Protein AF-A0A357CGR7-F1 (afdb_monomer)

pLDDT: mean 91.36, std 5.38, range [68.31, 96.81]

Secondary structure (DSSP, 8-state):
-TTEEEEEEE-TTS-EEE--TTSPPPP-SSSEEEEEE-TTSHHHHHHHHH-SSS-HHHHHHHT-

Nearest PDB structures (foldseek):
  7nh9-assembly1_A  TM=7.922E-01  e=2.549E-02  Pseudomonas aeruginosa PAO1
  5ja1-assembly1_B  TM=4.072E-01  e=9.989E+00  Escherichia coli K-12

Sequence (64 aa):
MPGLISAFRSKADGVAEELAVDRPIVEDADGWLWLHFNLADARACHFLRSTSYLPLTARALLVA

Mean predicted aligned error: 3.52 Å

Solvent-accessible surface area (backbone atoms only — not comparable to full-atom values): 3971 Å² total; per-residue (Å²): 93,63,41,52,76,48,33,34,41,31,44,90,87,69,54,70,44,82,47,69,56,92,49,89,81,77,92,65,95,74,57,46,82,48,77,44,66,42,70,86,34,66,58,19,33,55,49,56,66,66,48,84,93,50,57,71,68,57,28,51,68,75,56,108

Radius of gyration: 12.67 Å; Cα contacts (8 Å, |Δi|>4): 83; chains: 1; bounding box: 30×21×30 Å

Foldseek 3Di:
DQQWPWKWFQAPVRDIDTDDPPDDDDDDPGGDIDIDGDLVRVRVLVVLCPDPVDDNVVNVVSND

Structure (mmCIF, N/CA/C/O backbone):
data_AF-A0A357CGR7-F1
#
_entry.id   AF-A0A357CGR7-F1
#
loop_
_atom_site.group_PDB
_atom_site.id
_atom_site.type_symbol
_atom_site.label_atom_id
_atom_site.label_alt_id
_atom_site.label_comp_id
_atom_site.label_asym_id
_atom_site.label_entity_id
_atom_site.label_seq_id
_atom_site.pdbx_PDB_ins_code
_atom_site.Cartn_x
_atom_site.Cartn_y
_atom_site.Cartn_z
_atom_site.occupancy
_atom_site.B_iso_or_equiv
_atom_site.auth_seq_id
_atom_site.auth_comp_id
_atom_site.auth_asym_id
_atom_site.auth_atom_id
_atom_site.pdbx_PDB_model_num
ATOM 1 N N . MET A 1 1 ? 0.753 9.015 0.075 1.00 88.19 1 MET A N 1
ATOM 2 C CA . MET A 1 1 ? -0.569 8.444 0.473 1.00 88.19 1 MET A CA 1
ATOM 3 C C . MET A 1 1 ? -0.618 8.321 2.001 1.00 88.19 1 MET A C 1
ATOM 5 O O . MET A 1 1 ? 0.452 8.159 2.578 1.00 88.19 1 MET A O 1
ATOM 9 N N . PRO A 1 2 ? -1.776 8.423 2.686 1.00 91.75 2 PRO A N 1
ATOM 10 C CA . PRO A 1 2 ? -1.814 8.399 4.154 1.00 91.75 2 PRO A CA 1
ATOM 11 C C . PRO A 1 2 ? -1.254 7.099 4.753 1.00 91.75 2 PRO A C 1
ATOM 13 O O . PRO A 1 2 ? -1.672 6.015 4.359 1.00 91.75 2 PRO A O 1
ATOM 16 N N . GLY A 1 3 ? -0.301 7.226 5.683 1.00 93.44 3 GLY A N 1
ATOM 17 C CA . GLY A 1 3 ? 0.378 6.116 6.368 1.00 93.44 3 GLY 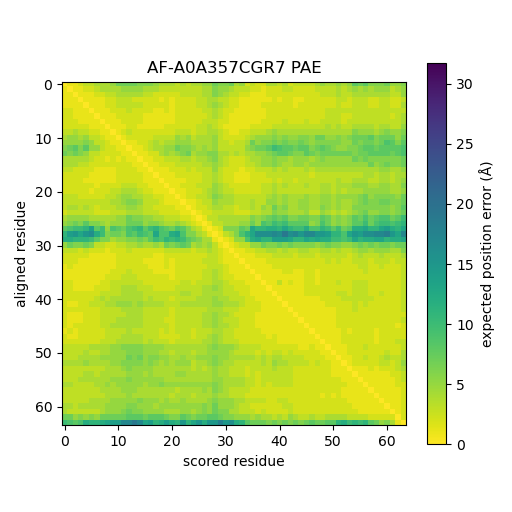A CA 1
ATOM 18 C C . GLY A 1 3 ? 1.176 5.160 5.469 1.00 93.44 3 GLY A C 1
ATOM 19 O O . GLY A 1 3 ? 1.483 4.047 5.892 1.00 93.44 3 GLY A O 1
ATOM 20 N N . LEU A 1 4 ? 1.522 5.581 4.246 1.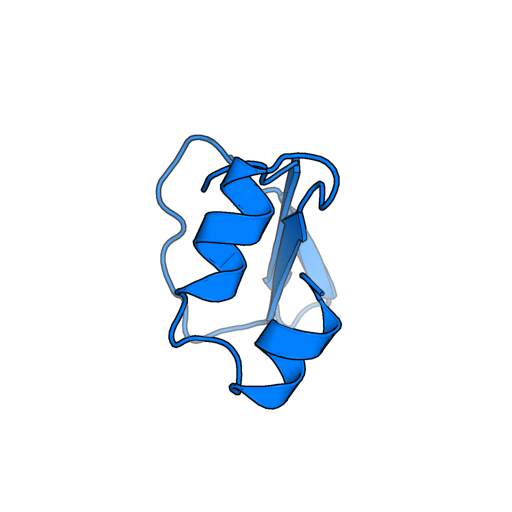00 95.81 4 LEU A N 1
ATOM 21 C CA . LEU A 1 4 ? 2.502 4.901 3.396 1.00 95.81 4 LEU A CA 1
ATOM 22 C C . LEU A 1 4 ? 3.905 5.075 4.000 1.00 95.81 4 LEU A C 1
ATOM 24 O O . LEU A 1 4 ? 4.322 6.205 4.251 1.00 95.81 4 LEU A O 1
ATOM 28 N N . ILE A 1 5 ? 4.607 3.967 4.234 1.00 96.81 5 ILE A N 1
ATOM 29 C CA . ILE A 1 5 ? 5.954 3.938 4.826 1.00 96.81 5 ILE A CA 1
ATOM 30 C C . ILE A 1 5 ? 7.020 3.807 3.745 1.00 96.81 5 ILE A C 1
ATOM 32 O O . ILE A 1 5 ? 8.032 4.498 3.799 1.00 96.81 5 ILE A O 1
ATOM 36 N N . SER A 1 6 ? 6.784 2.945 2.757 1.00 96.62 6 SER A N 1
ATOM 37 C CA . SER A 1 6 ? 7.685 2.764 1.624 1.00 96.62 6 SER A CA 1
ATOM 38 C C . SER A 1 6 ? 6.922 2.359 0.369 1.00 96.62 6 SER A C 1
ATOM 40 O O . SER A 1 6 ? 5.817 1.808 0.429 1.00 96.62 6 SER A O 1
ATOM 42 N N . ALA A 1 7 ? 7.516 2.665 -0.780 1.00 96.19 7 ALA A N 1
ATOM 43 C CA . ALA A 1 7 ? 6.995 2.303 -2.084 1.00 96.19 7 ALA A CA 1
ATOM 44 C C . ALA A 1 7 ? 8.151 1.921 -3.005 1.00 96.19 7 ALA A C 1
ATOM 46 O O . ALA A 1 7 ? 9.200 2.560 -2.982 1.00 96.19 7 ALA A O 1
ATOM 47 N N . PHE A 1 8 ? 7.952 0.889 -3.818 1.00 95.06 8 PHE A N 1
ATOM 48 C CA . PHE A 1 8 ? 8.961 0.395 -4.747 1.00 95.06 8 PHE A CA 1
ATOM 49 C C . PHE A 1 8 ? 8.335 0.051 -6.088 1.00 95.06 8 PHE A C 1
ATOM 51 O O . PHE A 1 8 ? 7.207 -0.442 -6.149 1.00 95.06 8 PHE A O 1
ATOM 58 N N . ARG A 1 9 ? 9.100 0.253 -7.157 1.00 94.06 9 ARG A N 1
ATOM 59 C CA . ARG A 1 9 ? 8.781 -0.238 -8.493 1.00 94.06 9 ARG A CA 1
ATOM 60 C C . ARG A 1 9 ? 9.775 -1.308 -8.898 1.00 94.06 9 ARG A C 1
ATOM 62 O O . ARG A 1 9 ? 10.962 -1.024 -9.014 1.00 94.06 9 ARG A O 1
ATOM 69 N N . SER A 1 10 ? 9.289 -2.514 -9.152 1.00 92.50 10 SER A N 1
ATOM 70 C CA . SER A 1 10 ? 10.096 -3.604 -9.693 1.00 92.50 10 SER A CA 1
ATOM 71 C C . SER A 1 10 ? 9.947 -3.657 -11.206 1.00 92.50 10 SER A C 1
ATOM 73 O O . SER A 1 10 ? 8.838 -3.816 -11.716 1.00 92.50 10 SER A O 1
ATOM 75 N N . LYS A 1 11 ? 11.064 -3.526 -11.919 1.00 89.31 11 LYS A N 1
ATOM 76 C CA . LYS A 1 11 ? 11.142 -3.638 -13.379 1.00 89.31 11 LYS A CA 1
ATOM 77 C C . LYS A 1 11 ? 11.216 -5.113 -13.792 1.00 89.31 11 LYS A C 1
ATOM 79 O O . LYS A 1 11 ? 11.447 -5.997 -12.967 1.00 89.31 11 LYS A O 1
ATOM 84 N N . ALA A 1 12 ? 11.002 -5.391 -15.078 1.00 87.50 12 ALA A N 1
ATOM 85 C CA . ALA A 1 12 ? 11.014 -6.757 -15.615 1.00 87.50 12 ALA A CA 1
ATOM 86 C C . ALA A 1 12 ? 12.376 -7.468 -15.469 1.00 87.50 12 ALA A C 1
ATOM 88 O O . ALA A 1 12 ? 12.435 -8.694 -15.473 1.00 87.50 12 ALA A O 1
ATOM 89 N N . ASP A 1 13 ? 13.458 -6.704 -15.309 1.00 89.69 13 ASP A N 1
ATOM 90 C CA . ASP A 1 13 ? 14.813 -7.196 -15.036 1.00 89.69 13 ASP A CA 1
ATOM 91 C C . ASP A 1 13 ? 15.043 -7.590 -13.562 1.00 89.69 13 ASP A C 1
ATOM 93 O O . ASP A 1 13 ? 16.132 -8.034 -13.200 1.00 89.69 13 ASP A O 1
ATOM 97 N N . GLY A 1 14 ? 14.024 -7.448 -12.707 1.00 87.06 14 GLY A N 1
ATOM 98 C CA . GLY A 1 14 ? 14.084 -7.764 -11.282 1.00 87.06 14 GLY A CA 1
ATOM 99 C C . GLY A 1 14 ? 14.663 -6.648 -10.410 1.00 87.06 14 GLY A C 1
ATOM 100 O O . GLY A 1 14 ? 14.706 -6.806 -9.189 1.00 87.06 14 GLY A O 1
ATOM 101 N N . VAL A 1 15 ? 15.074 -5.513 -10.986 1.00 90.88 15 VAL A N 1
ATOM 102 C CA . VAL A 1 15 ? 15.557 -4.363 -10.214 1.00 90.88 15 VAL A CA 1
ATOM 103 C C . VAL A 1 15 ? 14.377 -3.637 -9.576 1.00 90.88 15 VAL A C 1
ATOM 105 O O . VAL A 1 15 ? 13.400 -3.302 -10.247 1.00 90.88 15 VAL A O 1
ATOM 108 N N . ALA A 1 16 ? 14.482 -3.366 -8.274 1.00 92.75 16 ALA A N 1
ATOM 109 C CA . ALA A 1 16 ? 13.532 -2.544 -7.537 1.00 92.75 16 ALA A CA 1
ATOM 110 C C . ALA A 1 16 ? 14.082 -1.124 -7.336 1.00 92.75 16 ALA A C 1
ATOM 112 O O . ALA A 1 16 ? 15.193 -0.942 -6.843 1.00 92.75 16 ALA A O 1
ATOM 113 N N . GLU A 1 17 ? 13.286 -0.126 -7.698 1.00 93.81 17 GLU A N 1
ATOM 114 C CA . GLU A 1 17 ? 13.562 1.293 -7.494 1.00 93.81 17 GLU A CA 1
ATOM 115 C C . GLU A 1 17 ? 12.648 1.834 -6.392 1.00 93.81 17 GLU A C 1
ATOM 117 O O . GLU A 1 17 ? 11.431 1.654 -6.450 1.00 93.81 17 GLU A O 1
ATOM 122 N N . GLU A 1 18 ? 13.224 2.477 -5.379 1.00 94.94 18 GLU A N 1
ATOM 123 C CA . GLU A 1 18 ? 12.455 3.119 -4.313 1.00 94.94 18 GLU A CA 1
ATOM 124 C C . GLU A 1 18 ? 11.775 4.394 -4.829 1.00 94.94 18 GLU A C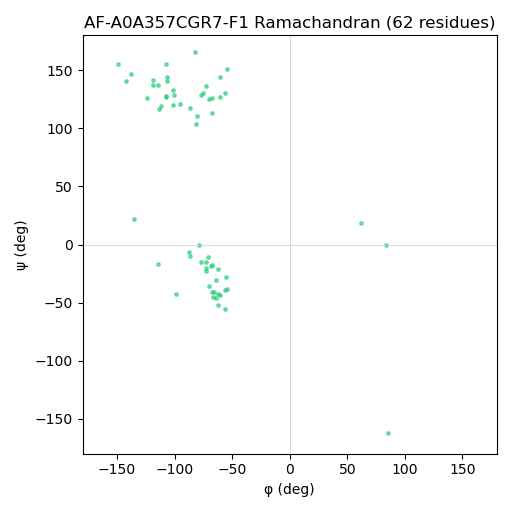 1
ATOM 126 O O . GLU A 1 18 ? 12.377 5.203 -5.535 1.00 94.94 18 GLU A O 1
ATOM 131 N N . LEU A 1 19 ? 10.507 4.581 -4.466 1.00 94.56 19 LEU A N 1
ATOM 132 C CA . LEU A 1 19 ? 9.711 5.744 -4.838 1.00 94.56 19 LEU A CA 1
ATOM 133 C C . LEU A 1 19 ? 9.524 6.673 -3.637 1.00 94.56 19 LEU A C 1
ATOM 135 O O . LEU A 1 19 ? 9.255 6.238 -2.518 1.00 94.56 19 LEU A O 1
ATOM 139 N N . ALA A 1 20 ? 9.583 7.978 -3.896 1.00 93.38 20 ALA A N 1
ATOM 140 C CA . ALA A 1 20 ? 9.347 9.001 -2.887 1.00 93.38 20 ALA A CA 1
ATOM 141 C C . ALA A 1 20 ? 7.873 8.996 -2.426 1.00 93.38 20 ALA A C 1
ATOM 143 O O . ALA A 1 20 ? 6.966 9.316 -3.196 1.00 93.38 20 ALA A O 1
ATOM 144 N N . VAL A 1 21 ? 7.629 8.634 -1.162 1.00 93.44 21 VAL A N 1
ATOM 145 C CA . VAL A 1 21 ? 6.277 8.451 -0.586 1.00 93.44 21 VAL A CA 1
ATOM 146 C C . VAL A 1 21 ? 5.468 9.749 -0.440 1.00 93.44 21 VAL A C 1
ATOM 148 O O . VAL A 1 21 ? 4.239 9.713 -0.286 1.00 93.44 21 VAL A O 1
ATOM 151 N N . ASP A 1 22 ? 6.156 10.890 -0.476 1.00 91.25 22 ASP A N 1
ATOM 152 C CA . ASP A 1 22 ? 5.622 12.251 -0.395 1.00 91.25 22 ASP A CA 1
ATOM 153 C C . ASP A 1 22 ? 5.216 12.820 -1.764 1.00 91.25 22 ASP A C 1
ATOM 155 O O . ASP A 1 22 ? 4.596 13.883 -1.829 1.00 91.25 22 ASP A O 1
ATOM 159 N N . ARG A 1 23 ? 5.510 12.107 -2.857 1.00 90.06 23 ARG A N 1
ATOM 160 C CA . ARG A 1 23 ? 5.163 12.514 -4.222 1.00 90.06 23 ARG A CA 1
ATOM 161 C C . ARG A 1 23 ? 4.030 11.660 -4.798 1.00 90.06 23 ARG A C 1
ATOM 163 O O . ARG A 1 23 ? 3.824 10.524 -4.367 1.00 90.06 23 ARG A O 1
ATOM 170 N N . PRO A 1 24 ? 3.273 12.184 -5.781 1.00 88.50 24 PRO A N 1
ATOM 171 C CA . PRO A 1 24 ? 2.338 11.368 -6.543 1.00 88.50 24 PRO A CA 1
ATOM 172 C C . PRO A 1 24 ? 3.055 10.176 -7.186 1.00 88.50 24 PRO A C 1
ATOM 174 O O . PRO A 1 24 ? 4.087 10.345 -7.836 1.00 88.50 24 PRO A O 1
ATOM 177 N N . ILE A 1 25 ? 2.495 8.980 -7.013 1.00 89.06 25 ILE A N 1
ATOM 178 C CA . ILE A 1 25 ? 2.978 7.772 -7.682 1.00 89.06 25 ILE A CA 1
ATOM 179 C C . ILE A 1 25 ? 2.287 7.705 -9.039 1.00 89.06 25 ILE A C 1
ATOM 181 O O . ILE A 1 25 ? 1.063 7.628 -9.110 1.00 89.06 25 ILE A O 1
ATOM 185 N N . VAL A 1 26 ? 3.076 7.766 -10.108 1.00 85.69 26 VAL A N 1
ATOM 186 C CA . VAL A 1 26 ? 2.576 7.632 -11.478 1.00 85.69 26 VAL A CA 1
ATOM 187 C C . VAL A 1 26 ? 2.306 6.156 -11.752 1.00 85.69 26 VAL A C 1
ATOM 189 O O . VAL A 1 26 ? 3.164 5.308 -11.497 1.00 85.69 26 VAL A O 1
ATOM 192 N N . GLU A 1 27 ? 1.112 5.838 -12.240 1.00 78.19 27 GLU A N 1
ATOM 193 C CA . GLU A 1 27 ? 0.822 4.499 -12.746 1.00 78.19 27 GLU A CA 1
ATOM 194 C C . GLU A 1 27 ? 1.641 4.280 -14.023 1.00 78.19 27 GLU A C 1
ATOM 196 O O . GLU A 1 27 ? 1.616 5.098 -14.940 1.00 78.19 27 GLU A O 1
ATOM 201 N N . ASP A 1 28 ? 2.402 3.192 -14.046 1.00 78.81 28 ASP A N 1
ATOM 202 C CA . ASP A 1 28 ? 3.157 2.743 -15.214 1.00 78.81 28 ASP A CA 1
ATOM 203 C C . ASP A 1 28 ? 2.614 1.362 -15.573 1.00 78.81 28 ASP A C 1
ATOM 205 O O . ASP A 1 28 ? 2.281 0.589 -14.668 1.00 78.81 28 ASP A O 1
ATOM 209 N N . ALA A 1 29 ? 2.493 1.077 -16.865 1.00 68.31 29 ALA A N 1
ATOM 210 C CA . ALA A 1 29 ? 1.986 -0.199 -17.350 1.00 68.31 29 ALA A CA 1
ATOM 211 C C . ALA A 1 29 ? 2.999 -1.336 -17.143 1.00 68.31 29 ALA A C 1
ATOM 213 O O . ALA A 1 29 ? 2.600 -2.501 -17.107 1.00 68.31 29 ALA A O 1
ATOM 214 N N . ASP A 1 30 ? 4.282 -1.001 -16.974 1.00 79.75 30 ASP A N 1
ATOM 215 C CA . ASP A 1 30 ? 5.353 -1.982 -16.880 1.00 79.75 30 ASP A CA 1
ATOM 216 C C . ASP A 1 30 ? 5.811 -2.238 -15.435 1.00 79.75 30 ASP A C 1
ATOM 218 O O . ASP A 1 30 ? 6.108 -1.332 -14.647 1.00 79.75 30 ASP A O 1
ATOM 222 N N . GLY A 1 31 ? 5.936 -3.527 -15.110 1.00 84.56 31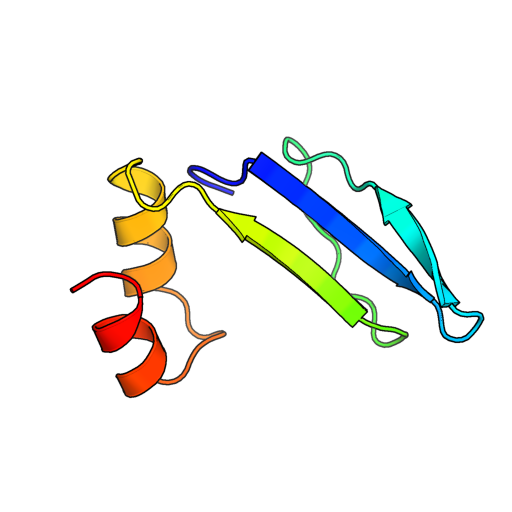 GLY A N 1
ATOM 223 C CA . GLY A 1 31 ? 6.478 -4.005 -13.841 1.00 84.56 31 GLY A CA 1
ATOM 224 C C . GLY A 1 31 ? 5.460 -4.097 -12.702 1.00 84.56 31 GLY A C 1
ATOM 225 O O . GLY A 1 31 ? 4.250 -4.144 -12.909 1.00 84.56 31 GLY A O 1
ATOM 226 N N . TRP A 1 32 ? 5.972 -4.171 -11.473 1.00 91.12 32 TRP A N 1
ATOM 227 C CA . TRP A 1 32 ? 5.165 -4.269 -10.256 1.00 91.12 32 TRP A CA 1
ATOM 228 C C . TRP A 1 32 ? 5.338 -3.030 -9.388 1.00 91.12 32 TRP A C 1
ATOM 230 O O . TRP A 1 32 ? 6.457 -2.570 -9.165 1.00 91.12 32 TRP A O 1
ATOM 240 N N . LEU A 1 33 ? 4.230 -2.529 -8.846 1.00 92.38 33 LEU A N 1
ATOM 241 C CA . LEU A 1 33 ? 4.230 -1.504 -7.810 1.00 92.38 33 LEU A CA 1
ATOM 242 C C . LEU A 1 33 ? 3.975 -2.163 -6.453 1.00 92.38 33 LEU A C 1
ATOM 244 O O . LEU A 1 33 ? 2.924 -2.767 -6.236 1.00 92.38 33 LEU A O 1
ATOM 248 N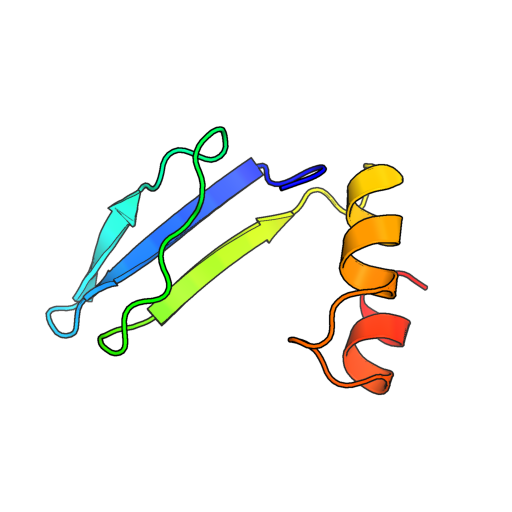 N . TRP A 1 34 ? 4.921 -2.021 -5.529 1.00 93.44 34 TRP A N 1
ATOM 249 C CA . TRP A 1 34 ? 4.780 -2.479 -4.153 1.00 93.44 34 TRP A CA 1
ATOM 250 C C . TRP A 1 34 ? 4.599 -1.288 -3.214 1.00 93.44 34 TRP A C 1
ATOM 252 O O . TR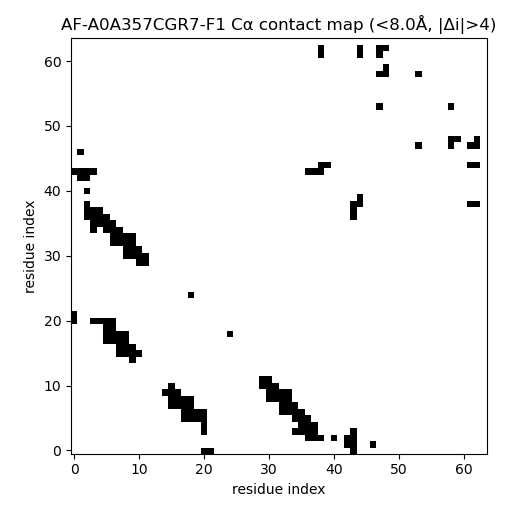P A 1 34 ? 5.396 -0.352 -3.231 1.00 93.44 34 TRP A O 1
ATOM 262 N N . LEU A 1 35 ? 3.546 -1.325 -2.395 1.00 94.31 35 LEU A N 1
ATOM 263 C CA . LEU A 1 35 ? 3.200 -0.277 -1.437 1.00 94.31 35 LEU A CA 1
ATOM 264 C C . LEU A 1 35 ? 3.102 -0.877 -0.037 1.00 94.31 35 LEU A C 1
ATOM 266 O O . LEU A 1 35 ? 2.337 -1.819 0.182 1.00 94.31 35 LEU A O 1
ATOM 270 N N . HIS A 1 36 ? 3.832 -0.307 0.917 1.00 96.06 36 HIS A N 1
ATOM 271 C CA . HIS A 1 36 ? 3.825 -0.758 2.303 1.00 96.06 36 HIS A CA 1
ATOM 272 C C . HIS A 1 36 ? 3.217 0.308 3.216 1.00 96.06 36 HIS A C 1
ATOM 274 O O . HIS A 1 36 ? 3.747 1.411 3.357 1.00 96.06 36 HIS A O 1
ATOM 280 N N . PHE A 1 37 ? 2.097 -0.034 3.851 1.00 95.56 37 PHE A N 1
ATOM 281 C CA . PHE A 1 37 ? 1.361 0.849 4.752 1.00 95.56 37 PHE A CA 1
ATOM 282 C C . PHE A 1 37 ? 1.526 0.439 6.212 1.00 95.56 37 PHE A C 1
ATOM 284 O O . PHE A 1 37 ? 1.510 -0.745 6.541 1.00 95.56 37 PHE A O 1
ATOM 291 N N . ASN A 1 38 ? 1.581 1.432 7.099 1.00 95.56 38 ASN A N 1
ATOM 292 C CA . ASN A 1 38 ? 1.409 1.219 8.528 1.00 95.56 38 ASN A CA 1
ATOM 293 C C . ASN A 1 38 ? -0.087 1.127 8.866 1.00 95.56 38 ASN A C 1
ATOM 295 O O . ASN A 1 38 ? -0.768 2.148 8.959 1.00 95.56 38 ASN A O 1
ATOM 299 N N . LEU A 1 39 ? -0.588 -0.086 9.099 1.00 94.06 39 LEU A N 1
ATOM 300 C CA . LEU A 1 39 ? -1.994 -0.320 9.451 1.00 94.06 39 LEU A CA 1
ATOM 301 C C . LEU A 1 39 ? -2.369 0.150 10.869 1.00 94.06 39 LEU A C 1
ATOM 303 O O . LEU A 1 39 ? -3.551 0.227 11.189 1.00 94.06 39 LEU A O 1
ATOM 307 N N . ALA A 1 40 ? -1.401 0.516 11.716 1.00 94.56 40 ALA A N 1
ATOM 308 C CA . ALA A 1 40 ? -1.695 1.190 12.982 1.00 94.56 40 ALA A CA 1
ATOM 309 C C . ALA A 1 40 ? -2.027 2.689 12.797 1.00 94.56 40 ALA A C 1
ATOM 311 O O . ALA A 1 40 ? -2.568 3.313 13.709 1.00 94.56 40 ALA A O 1
ATOM 312 N N . ASP A 1 41 ? -1.729 3.287 11.634 1.00 95.19 41 ASP A N 1
ATOM 313 C CA . ASP A 1 41 ? -2.156 4.652 11.305 1.00 95.19 41 ASP A CA 1
ATOM 314 C C . ASP A 1 41 ? -3.618 4.634 10.833 1.00 95.19 41 ASP A C 1
ATOM 316 O O . ASP A 1 41 ? -3.938 4.172 9.735 1.00 95.19 41 ASP A O 1
ATOM 320 N N .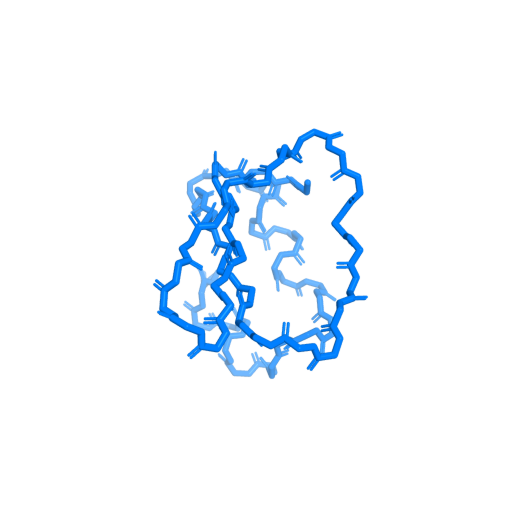 ALA A 1 42 ? -4.522 5.195 11.639 1.00 94.50 42 ALA A N 1
ATOM 321 C CA . ALA A 1 42 ? -5.948 5.256 11.317 1.00 94.50 42 ALA A CA 1
ATOM 322 C C . ALA A 1 42 ? -6.239 5.926 9.958 1.00 94.50 42 ALA A C 1
ATOM 324 O O . ALA A 1 42 ? -7.229 5.591 9.300 1.00 94.50 42 ALA A O 1
ATOM 325 N N . ARG A 1 43 ? -5.372 6.841 9.497 1.00 94.56 43 ARG A N 1
ATOM 326 C CA . ARG A 1 43 ? -5.509 7.483 8.182 1.00 94.56 43 ARG A CA 1
ATOM 327 C C . ARG A 1 43 ? -5.220 6.501 7.047 1.00 94.56 43 ARG A C 1
ATOM 329 O O . ARG A 1 43 ? -5.900 6.572 6.024 1.00 94.56 43 ARG A O 1
ATOM 336 N N . ALA A 1 44 ? -4.269 5.578 7.226 1.00 95.12 44 ALA A N 1
ATOM 337 C CA . ALA A 1 44 ? -4.025 4.495 6.270 1.00 95.12 44 ALA A CA 1
ATOM 338 C C . ALA A 1 44 ? -5.237 3.571 6.188 1.00 95.12 44 ALA A C 1
ATOM 340 O O . ALA A 1 44 ? -5.712 3.280 5.093 1.00 95.12 44 ALA A O 1
ATOM 341 N N . CYS A 1 45 ? -5.802 3.182 7.335 1.00 95.12 45 CYS A N 1
ATOM 342 C CA . CYS A 1 45 ? -7.003 2.350 7.369 1.00 95.12 45 CYS A CA 1
ATOM 343 C C . CYS A 1 45 ? -8.187 3.031 6.680 1.00 95.12 45 CYS A C 1
ATOM 345 O O . CYS A 1 45 ? -8.875 2.395 5.891 1.00 95.12 45 CYS A O 1
ATOM 347 N N . HIS A 1 46 ? -8.410 4.329 6.908 1.00 94.50 46 HIS A N 1
ATOM 348 C CA . HIS A 1 46 ? -9.461 5.073 6.207 1.00 94.50 46 HIS A CA 1
ATOM 349 C C . HIS A 1 46 ? -9.234 5.123 4.685 1.00 94.50 46 HIS A C 1
ATOM 351 O O . HIS A 1 46 ? -10.163 4.914 3.900 1.00 94.50 46 HIS A O 1
ATOM 357 N N . PHE A 1 47 ? -7.990 5.350 4.261 1.00 93.38 47 PHE A N 1
ATOM 358 C CA . PHE A 1 47 ? -7.616 5.348 2.850 1.00 93.38 47 PHE A CA 1
ATOM 359 C C . PHE A 1 47 ? -7.845 3.968 2.199 1.00 93.38 47 PHE A C 1
ATOM 361 O O . PHE A 1 47 ? -8.566 3.851 1.207 1.00 93.38 47 PHE A O 1
ATOM 368 N N . LEU A 1 48 ? -7.317 2.898 2.796 1.00 94.44 48 LEU A N 1
ATOM 369 C CA . LEU A 1 48 ? -7.491 1.522 2.316 1.00 94.44 48 LEU A CA 1
ATOM 370 C C . LEU A 1 48 ? -8.958 1.068 2.381 1.00 94.44 48 LEU A C 1
ATOM 372 O O . LEU A 1 48 ? -9.416 0.318 1.524 1.00 94.44 48 LEU A O 1
ATOM 376 N N . ARG A 1 49 ? -9.743 1.574 3.340 1.00 94.69 49 ARG A N 1
ATOM 377 C CA . ARG A 1 49 ? -11.193 1.350 3.410 1.00 94.69 49 ARG A CA 1
ATOM 378 C C . ARG A 1 49 ? -11.970 2.008 2.292 1.00 94.69 49 ARG A C 1
ATOM 380 O O . ARG A 1 49 ? -13.116 1.617 2.152 1.00 94.69 49 ARG A O 1
ATOM 387 N N . SER A 1 50 ? -11.444 2.982 1.555 1.00 92.69 50 SER A N 1
ATOM 388 C CA . SER A 1 50 ? -12.194 3.732 0.529 1.00 92.69 50 SER A CA 1
ATOM 389 C C . SER A 1 50 ? -11.685 3.503 -0.894 1.00 92.69 50 SER A C 1
ATOM 391 O O . SER A 1 50 ? -12.418 3.765 -1.845 1.00 92.69 50 SER A O 1
ATOM 393 N N . THR A 1 51 ? -10.472 2.967 -1.052 1.00 91.25 51 THR A N 1
ATOM 394 C CA . THR A 1 51 ? -9.861 2.748 -2.366 1.00 91.25 51 THR A CA 1
ATOM 395 C C . THR A 1 51 ? -10.659 1.796 -3.268 1.00 91.25 51 THR A C 1
ATOM 397 O O . THR A 1 51 ? -11.238 0.805 -2.812 1.00 91.25 51 THR A O 1
ATOM 400 N N . SER A 1 52 ? -10.668 2.082 -4.570 1.00 91.69 52 SER A N 1
ATOM 401 C CA . SER A 1 52 ? -11.210 1.211 -5.619 1.00 91.69 52 SER A CA 1
ATOM 402 C C . SER A 1 52 ? -10.198 0.184 -6.137 1.00 91.69 52 SER A C 1
ATOM 404 O O . SER A 1 52 ? -10.594 -0.724 -6.860 1.00 91.69 52 SER A O 1
ATOM 406 N N . TYR A 1 53 ? -8.916 0.295 -5.766 1.00 88.62 53 TYR A N 1
ATOM 407 C CA . TYR A 1 53 ? -7.857 -0.609 -6.237 1.00 88.62 53 TYR A CA 1
ATOM 408 C C . TYR A 1 53 ? -7.924 -2.009 -5.607 1.00 88.62 53 TYR A C 1
ATOM 410 O O . TYR A 1 53 ? -7.288 -2.936 -6.099 1.00 88.62 53 TYR A O 1
ATOM 418 N N . LEU A 1 54 ? -8.682 -2.176 -4.518 1.00 91.25 54 LEU A N 1
ATOM 419 C CA . LEU A 1 54 ? -8.810 -3.438 -3.794 1.00 91.25 54 LEU A CA 1
ATOM 420 C C . LEU A 1 54 ? -10.266 -3.924 -3.799 1.00 91.25 54 LEU A C 1
ATOM 422 O O . LEU A 1 54 ? -11.171 -3.126 -3.528 1.00 91.25 54 LEU A O 1
ATOM 426 N N . PRO A 1 55 ? -10.513 -5.230 -4.018 1.00 94.81 55 PRO A N 1
ATOM 427 C CA . PRO A 1 55 ? -11.833 -5.820 -3.828 1.00 94.81 55 PRO A CA 1
ATOM 428 C C . PRO A 1 55 ? -12.382 -5.557 -2.421 1.00 94.81 55 PRO A C 1
ATOM 430 O O . PRO A 1 55 ? -11.626 -5.476 -1.450 1.00 94.81 55 PRO A O 1
ATOM 433 N N . LEU A 1 56 ? -13.710 -5.488 -2.287 1.00 93.94 56 LEU A N 1
ATOM 434 C CA . LEU A 1 56 ? -14.371 -5.210 -1.003 1.00 93.94 56 LEU A CA 1
ATOM 435 C C . LEU A 1 56 ? -13.950 -6.176 0.115 1.00 93.94 56 LEU A C 1
ATOM 437 O O . LEU A 1 56 ? -13.754 -5.753 1.251 1.00 93.94 56 LEU A O 1
ATOM 441 N N . THR A 1 57 ? -13.763 -7.457 -0.206 1.00 94.94 57 THR A N 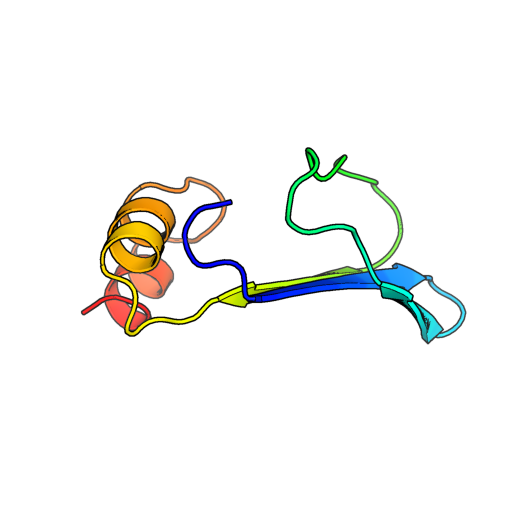1
ATOM 442 C CA . THR A 1 57 ? -13.320 -8.479 0.754 1.00 94.94 57 THR A CA 1
ATOM 443 C C . THR A 1 57 ? -11.887 -8.248 1.230 1.00 94.94 57 THR A C 1
ATOM 445 O O . THR A 1 57 ? -11.616 -8.369 2.421 1.00 94.94 57 THR A O 1
ATOM 448 N N . ALA A 1 58 ? -10.980 -7.853 0.332 1.00 93.81 58 ALA A N 1
ATOM 449 C CA . ALA A 1 58 ? -9.602 -7.514 0.684 1.00 93.81 58 ALA A CA 1
ATOM 450 C C . ALA A 1 58 ? -9.546 -6.261 1.564 1.00 93.81 58 ALA A C 1
ATOM 452 O O . ALA A 1 58 ? -8.814 -6.233 2.552 1.00 93.81 58 ALA A O 1
ATOM 453 N N . ARG A 1 59 ? -10.373 -5.253 1.249 1.00 94.69 59 ARG A N 1
ATOM 454 C CA . ARG A 1 59 ? -10.536 -4.067 2.096 1.00 94.69 59 ARG A CA 1
ATOM 455 C C . ARG A 1 59 ? -10.956 -4.485 3.494 1.00 94.69 59 ARG A C 1
ATOM 457 O O . ARG A 1 59 ? -10.232 -4.170 4.420 1.00 94.69 59 ARG A O 1
ATOM 464 N N . ALA A 1 60 ? -12.047 -5.239 3.639 1.00 92.31 60 ALA A N 1
ATOM 465 C CA . ALA A 1 60 ? -12.546 -5.685 4.941 1.00 92.31 60 ALA A CA 1
ATOM 466 C C . ALA A 1 60 ? -11.497 -6.458 5.760 1.00 92.31 60 ALA A C 1
ATOM 468 O O . ALA A 1 60 ? -11.405 -6.242 6.961 1.00 92.31 60 ALA A O 1
ATOM 469 N N . LEU A 1 61 ? -10.685 -7.306 5.119 1.00 92.94 61 LEU A N 1
ATOM 470 C CA . LEU A 1 61 ? -9.623 -8.062 5.788 1.00 92.94 61 LEU A CA 1
ATOM 471 C C . LEU A 1 61 ? -8.490 -7.170 6.321 1.00 92.94 61 LEU A C 1
ATOM 473 O O . LEU A 1 61 ? -8.030 -7.369 7.440 1.00 92.94 61 LEU A O 1
ATOM 477 N N . LEU A 1 62 ? -8.017 -6.212 5.519 1.00 89.50 62 LEU A N 1
ATOM 478 C CA . LEU A 1 62 ? -6.821 -5.413 5.829 1.00 89.50 62 LEU A CA 1
ATOM 479 C C . LEU A 1 62 ? -7.031 -4.379 6.939 1.00 89.50 62 LEU A C 1
ATOM 481 O O . LEU A 1 62 ? -6.071 -3.908 7.538 1.00 89.50 62 LEU A O 1
ATOM 485 N N . VAL A 1 63 ? -8.274 -3.975 7.163 1.00 89.75 63 VAL A N 1
ATOM 486 C CA . VAL A 1 63 ? -8.629 -2.813 7.992 1.00 89.75 63 VAL A CA 1
ATOM 487 C C . VAL A 1 63 ? -9.785 -3.125 8.942 1.00 89.75 63 VAL A C 1
ATOM 489 O O . VAL A 1 63 ? -10.521 -2.199 9.2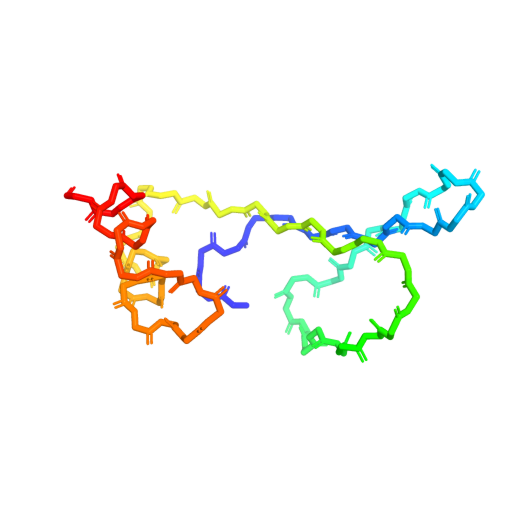85 1.00 89.75 63 VAL A O 1
ATOM 492 N N . ALA A 1 64 ? -10.015 -4.405 9.254 1.00 74.38 64 ALA A N 1
ATOM 493 C CA . ALA A 1 64 ? -11.089 -4.855 10.142 1.00 74.38 64 ALA A CA 1
ATOM 494 C C . ALA A 1 64 ? -11.081 -4.075 11.465 1.00 74.38 64 ALA A C 1
ATOM 496 O O . ALA A 1 64 ? -10.002 -3.975 12.089 1.00 74.38 64 ALA A O 1
#